Protein AF-A0A8D8ZCA2-F1 (afdb_monomer_lite)

Secondary structure (DSSP, 8-state):
-----S-SS-EEEEEEEGGGTEEEEEETTSEEEEEEHHHHHHH--SSS-------SEEEE-B-SS-B--EEEEE--SSTT--EEEEEETTSEEEEEE---SSSPPPPEEEEE---S-EEEEEE-TTSSEEEEEETTTEEEEEETTTTB-

Organism: NCBI:txid428564

Radius of gyration: 19.76 Å; chains: 1; bounding box: 53×33×59 Å

Sequence (149 aa):
KNELPCHSGRLVQLMYVPEINQIVSVGADGYIRMWNYHTIEIVNPVSECSVALEPTFEIEVKDGTRTAELMHIVTSSKAEDCNWFGQDKKGGIWKIHVELTTVLRPAELLYISHVGKALDMSPSPRGLYLAVLGEGSRLTIWDIVKKRS

Foldseek 3Di:
DDPDDPAPADFQDWDQDVLVQWIWIDGLNQKIFTARNVVCVVVVDPDPDDDDDDTPDMAFADDPPDTFRWNDKDDDPDSPQQWIWTAGLQQWIWTARHDPDPDGDHIDRPDRDARADFPDKDADPPAQWIWTQGPPGDIDIARPVVRGD

InterPro domains:
  IPR001680 WD40 repeat [PS50082] (4-45)
  IPR015943 WD40/YVTN repeat-like-containing domain superfamily [G3DSA:2.130.10.10] (1-149)
  IPR036322 WD40-repeat-containing domain superfamily [SSF50978] (3-145)

Structure (mmCIF, N/CA/C/O backbone):
data_AF-A0A8D8ZCA2-F1
#
_entry.id   AF-A0A8D8ZCA2-F1
#
loop_
_atom_site.group_PDB
_atom_site.id
_atom_site.type_symbol
_atom_site.label_atom_id
_atom_site.label_alt_id
_atom_site.label_comp_id
_atom_site.label_asym_id
_atom_site.label_entity_id
_atom_site.label_seq_id
_atom_site.pdbx_PDB_ins_code
_atom_site.Cartn_x
_atom_site.Cartn_y
_atom_site.Cartn_z
_atom_site.occupancy
_atom_site.B_iso_or_equiv
_atom_site.auth_seq_id
_atom_site.auth_comp_id
_atom_site.auth_asym_id
_atom_site.auth_atom_id
_atom_site.pdbx_PDB_model_num
ATOM 1 N N . LYS A 1 1 ? 26.348 -8.142 -11.947 1.00 48.50 1 LYS A N 1
ATOM 2 C CA . LYS A 1 1 ? 24.889 -7.964 -12.129 1.00 48.50 1 LYS A CA 1
ATOM 3 C C . LYS A 1 1 ? 24.265 -7.999 -10.744 1.00 48.50 1 LYS A C 1
ATOM 5 O O . LYS A 1 1 ? 24.295 -9.060 -10.144 1.00 48.50 1 LYS A O 1
ATOM 10 N N . ASN A 1 2 ? 23.806 -6.863 -10.221 1.00 56.34 2 ASN A N 1
ATOM 11 C CA . ASN A 1 2 ? 23.043 -6.829 -8.973 1.00 56.34 2 ASN A CA 1
ATOM 12 C C . ASN A 1 2 ? 21.578 -6.659 -9.355 1.00 56.34 2 ASN A C 1
ATOM 14 O O . ASN A 1 2 ? 21.123 -5.543 -9.577 1.00 56.34 2 ASN A O 1
ATOM 18 N N . GLU A 1 3 ? 20.879 -7.776 -9.522 1.00 69.38 3 GLU A N 1
ATOM 19 C CA . GLU A 1 3 ? 19.424 -7.765 -9.631 1.00 69.38 3 GLU A CA 1
ATOM 20 C C . GLU A 1 3 ? 18.880 -7.503 -8.227 1.00 69.38 3 GLU A C 1
ATOM 22 O O . GLU A 1 3 ? 18.967 -8.358 -7.346 1.00 69.38 3 GLU A O 1
ATOM 27 N N . LEU A 1 4 ? 18.422 -6.275 -7.991 1.00 80.19 4 LEU A N 1
ATOM 28 C CA . LEU A 1 4 ? 17.779 -5.907 -6.737 1.00 80.19 4 LEU A CA 1
ATOM 29 C C . LEU A 1 4 ? 16.291 -6.260 -6.821 1.00 80.19 4 LEU A C 1
ATOM 31 O O . LEU A 1 4 ? 15.668 -6.044 -7.864 1.00 80.19 4 LEU A O 1
ATOM 35 N N . PRO A 1 5 ? 15.703 -6.817 -5.752 1.00 86.69 5 PRO A N 1
ATOM 36 C CA . PRO A 1 5 ? 14.279 -7.095 -5.739 1.00 86.69 5 PRO A CA 1
ATOM 37 C C . PRO A 1 5 ? 13.490 -5.780 -5.732 1.00 86.69 5 PRO A C 1
ATOM 39 O O . PRO A 1 5 ? 13.870 -4.820 -5.065 1.00 86.69 5 PRO A O 1
ATOM 42 N N . CYS A 1 6 ? 12.353 -5.751 -6.430 1.00 88.69 6 CYS A N 1
ATOM 43 C CA . CYS A 1 6 ? 11.461 -4.585 -6.449 1.00 88.69 6 CYS A CA 1
ATOM 44 C C . CYS A 1 6 ? 10.824 -4.280 -5.081 1.00 88.69 6 CYS A C 1
ATOM 46 O O . CYS A 1 6 ? 10.380 -3.163 -4.845 1.00 88.69 6 CYS A O 1
ATOM 48 N N . HIS A 1 7 ? 10.756 -5.265 -4.184 1.00 94.19 7 HIS A N 1
ATOM 49 C CA . HIS A 1 7 ? 10.283 -5.124 -2.809 1.00 94.19 7 HIS A CA 1
ATOM 50 C C . HIS A 1 7 ? 11.193 -5.920 -1.872 1.00 94.19 7 HIS A C 1
ATOM 52 O O . HIS A 1 7 ? 11.672 -6.996 -2.232 1.00 94.19 7 HIS A O 1
ATOM 58 N N . SER A 1 8 ? 11.414 -5.419 -0.655 1.00 94.88 8 SER A N 1
ATOM 59 C CA . SER A 1 8 ? 12.167 -6.158 0.375 1.00 94.88 8 SER A CA 1
ATOM 60 C C . SER A 1 8 ? 11.324 -7.257 1.037 1.00 94.88 8 SER A C 1
ATOM 62 O O . SER A 1 8 ? 11.857 -8.161 1.681 1.00 94.88 8 SER A O 1
ATOM 64 N N . GLY A 1 9 ? 10.003 -7.194 0.850 1.00 93.50 9 GLY A N 1
ATOM 65 C CA . GLY A 1 9 ? 9.025 -8.197 1.248 1.00 93.50 9 GLY A CA 1
ATOM 66 C C . GLY A 1 9 ? 8.388 -8.897 0.047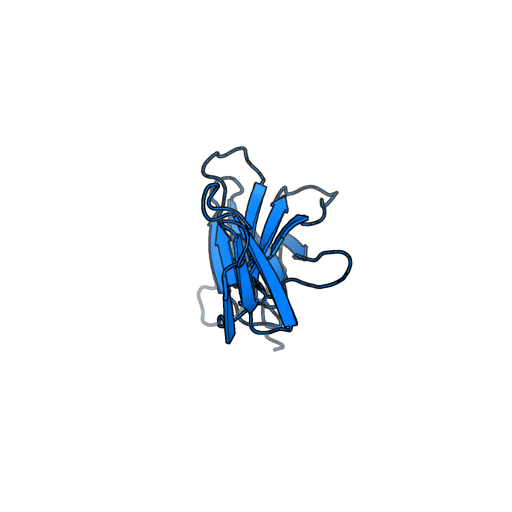 1.00 93.50 9 GLY A C 1
ATOM 67 O O . GLY A 1 9 ? 8.676 -8.602 -1.112 1.00 93.50 9 GLY A O 1
ATOM 68 N N . ARG A 1 10 ? 7.475 -9.834 0.325 1.00 94.69 10 ARG A N 1
ATOM 69 C CA . ARG A 1 10 ? 6.702 -10.527 -0.715 1.00 94.69 10 ARG A CA 1
ATOM 70 C C . ARG A 1 10 ? 5.927 -9.512 -1.562 1.00 94.69 10 ARG A C 1
ATOM 72 O O . ARG A 1 10 ? 5.189 -8.703 -1.007 1.00 94.69 10 ARG A O 1
ATOM 79 N N . LEU A 1 11 ? 6.018 -9.629 -2.887 1.00 96.06 11 LEU A N 1
ATOM 80 C CA . LEU A 1 11 ? 5.097 -8.962 -3.805 1.00 96.06 11 LEU A CA 1
ATOM 81 C C . LEU A 1 11 ? 3.690 -9.545 -3.608 1.00 96.06 11 LEU A C 1
ATOM 83 O O . LEU A 1 11 ? 3.486 -10.752 -3.771 1.00 96.06 11 LEU A O 1
ATOM 87 N N . VAL A 1 12 ? 2.735 -8.703 -3.226 1.00 94.12 12 VAL A N 1
ATOM 88 C CA . VAL A 1 12 ? 1.360 -9.124 -2.922 1.00 94.12 12 VAL A CA 1
ATOM 89 C C . VAL A 1 12 ? 0.388 -8.837 -4.055 1.00 94.12 12 VAL A C 1
ATOM 91 O O . VAL A 1 12 ? -0.546 -9.609 -4.253 1.00 94.12 12 VAL A O 1
ATOM 94 N N . GLN A 1 13 ? 0.620 -7.777 -4.829 1.00 94.38 13 GLN A N 1
ATOM 95 C CA . GLN A 1 13 ? -0.243 -7.408 -5.946 1.00 94.38 13 GLN A CA 1
ATOM 96 C C . GLN A 1 13 ? 0.552 -6.676 -7.027 1.00 94.38 13 GLN A C 1
ATOM 98 O O . GLN A 1 13 ? 1.487 -5.932 -6.729 1.00 94.38 13 GLN A O 1
ATOM 103 N N . LEU A 1 14 ? 0.162 -6.901 -8.280 1.00 95.25 14 LEU A N 1
ATOM 104 C CA . LEU A 1 14 ? 0.664 -6.201 -9.455 1.00 95.25 14 LEU A CA 1
ATOM 105 C C . LEU A 1 14 ? -0.537 -5.845 -10.334 1.00 95.25 14 LEU A C 1
ATOM 107 O O . LEU A 1 14 ? -1.358 -6.716 -10.621 1.00 95.25 14 LEU A O 1
ATOM 111 N N . MET A 1 15 ? -0.663 -4.584 -10.736 1.00 93.88 15 MET A N 1
ATOM 112 C CA . MET A 1 15 ? -1.789 -4.119 -11.550 1.00 93.88 15 MET A CA 1
ATOM 113 C C . MET A 1 15 ? -1.374 -3.006 -12.509 1.00 93.88 15 MET A C 1
ATOM 115 O O . MET A 1 15 ? -0.477 -2.226 -12.207 1.00 93.88 15 MET A O 1
ATOM 119 N N . TYR A 1 16 ? -2.039 -2.925 -13.657 1.00 93.12 16 TYR A N 1
ATOM 120 C CA . TYR A 1 16 ? -1.950 -1.776 -14.555 1.00 93.12 16 TYR A CA 1
ATOM 121 C C . TYR A 1 16 ? -3.090 -0.806 -14.237 1.00 93.12 16 TYR A C 1
ATOM 123 O O . TYR A 1 16 ? -4.228 -1.245 -14.073 1.00 93.12 16 TYR A O 1
ATOM 131 N N . VAL A 1 17 ? -2.779 0.487 -14.137 1.00 89.38 17 VAL A N 1
ATOM 132 C CA . VAL A 1 17 ? -3.739 1.562 -13.855 1.00 89.38 17 VAL A CA 1
ATOM 133 C C . VAL A 1 17 ? -3.797 2.483 -15.079 1.00 89.38 17 VAL A C 1
ATOM 135 O O . VAL A 1 17 ? -2.923 3.350 -15.228 1.00 89.38 17 VAL A O 1
ATOM 138 N N . PRO A 1 18 ? -4.775 2.278 -15.985 1.00 88.62 18 PRO A N 1
ATOM 139 C CA . PRO A 1 18 ? -4.852 2.993 -17.257 1.00 88.62 18 PRO A CA 1
ATOM 140 C C . PRO A 1 18 ? -4.957 4.511 -17.103 1.00 88.62 18 PRO A C 1
ATOM 142 O O . PRO A 1 18 ? -4.370 5.248 -17.890 1.00 88.62 18 PRO A O 1
ATOM 145 N N . GLU A 1 19 ? -5.654 4.984 -16.068 1.00 85.06 19 GLU A N 1
ATOM 146 C CA . GLU A 1 19 ? -5.962 6.400 -15.837 1.00 85.06 19 GLU A CA 1
ATOM 147 C C . GLU A 1 19 ? -4.701 7.256 -15.644 1.00 85.06 19 GLU A C 1
ATOM 149 O O . GLU A 1 19 ? -4.694 8.441 -15.967 1.00 85.06 19 GLU A O 1
ATOM 154 N N . ILE A 1 20 ? -3.620 6.647 -15.153 1.00 86.06 20 ILE A N 1
ATOM 155 C CA . ILE A 1 20 ? -2.324 7.297 -14.902 1.00 86.06 20 ILE A CA 1
ATOM 156 C C . ILE A 1 20 ? -1.178 6.675 -15.715 1.00 86.06 20 ILE A C 1
ATOM 158 O O . ILE A 1 20 ? -0.017 7.059 -15.555 1.00 86.06 20 ILE A O 1
ATOM 162 N N . ASN A 1 21 ? -1.490 5.707 -16.582 1.00 90.88 21 ASN A N 1
ATOM 163 C CA . ASN A 1 21 ? -0.539 4.942 -17.390 1.00 90.88 21 ASN A CA 1
ATOM 164 C C . ASN A 1 21 ? 0.657 4.380 -16.587 1.00 90.88 21 ASN A C 1
ATOM 166 O O . ASN A 1 21 ? 1.816 4.466 -17.007 1.00 90.88 21 ASN A O 1
ATOM 170 N N . GLN A 1 22 ? 0.377 3.823 -15.405 1.00 92.62 22 GLN A N 1
ATOM 171 C CA . GLN A 1 22 ? 1.383 3.217 -14.526 1.00 92.62 22 GLN A CA 1
ATOM 172 C C . GLN A 1 22 ? 1.112 1.725 -14.341 1.00 92.62 22 GLN A C 1
ATOM 174 O O . GLN A 1 22 ? -0.036 1.299 -14.201 1.00 92.62 22 GLN A O 1
ATOM 179 N N . ILE A 1 23 ? 2.176 0.933 -14.247 1.00 94.44 23 ILE A N 1
ATOM 180 C CA . ILE A 1 23 ? 2.131 -0.338 -13.525 1.00 94.44 23 ILE A CA 1
ATOM 181 C C . ILE A 1 23 ? 2.314 -0.018 -12.044 1.00 94.44 23 ILE A C 1
ATOM 183 O O . ILE A 1 23 ? 3.098 0.853 -11.681 1.00 94.44 23 ILE A O 1
ATOM 187 N N . VAL A 1 24 ? 1.598 -0.721 -11.180 1.00 94.50 24 VAL A N 1
ATOM 188 C CA . VAL A 1 24 ? 1.705 -0.592 -9.732 1.00 94.50 24 VAL A CA 1
ATOM 189 C C . VAL A 1 24 ? 2.036 -1.941 -9.131 1.00 94.50 24 VAL A C 1
ATOM 191 O O . VAL A 1 24 ? 1.334 -2.922 -9.378 1.00 94.50 24 VAL A O 1
ATOM 194 N N . SER A 1 25 ? 3.087 -1.974 -8.319 1.00 96.00 25 SER A N 1
ATOM 195 C CA . SER A 1 25 ? 3.449 -3.118 -7.490 1.00 96.00 25 SER A CA 1
ATOM 196 C C . SER A 1 25 ? 3.224 -2.797 -6.018 1.00 96.00 25 SER A C 1
ATOM 198 O O . SER A 1 25 ? 3.444 -1.677 -5.556 1.00 96.00 25 SER A O 1
ATOM 200 N N . VAL A 1 26 ? 2.768 -3.796 -5.275 1.00 96.25 26 VAL A N 1
ATOM 201 C CA . VAL A 1 26 ? 2.457 -3.682 -3.851 1.00 96.25 26 VAL A CA 1
ATOM 202 C C . VAL A 1 26 ? 3.211 -4.768 -3.119 1.00 96.25 26 VAL A C 1
ATOM 204 O O . VAL A 1 26 ? 3.121 -5.939 -3.497 1.00 96.25 26 VAL A O 1
ATOM 207 N N . GLY A 1 27 ? 3.925 -4.398 -2.061 1.00 96.94 27 GLY A N 1
ATOM 208 C CA . GLY A 1 27 ? 4.694 -5.340 -1.264 1.00 96.94 27 GLY A CA 1
ATOM 209 C C . GLY A 1 27 ? 4.238 -5.416 0.181 1.00 96.94 27 GLY A C 1
ATOM 210 O O . GLY A 1 27 ? 3.794 -4.440 0.783 1.00 96.94 27 GLY A O 1
ATOM 211 N N . ALA A 1 28 ? 4.442 -6.589 0.774 1.00 96.06 28 ALA A N 1
ATOM 212 C CA . ALA A 1 28 ? 4.318 -6.798 2.213 1.00 96.06 28 ALA A CA 1
ATOM 213 C C . ALA A 1 28 ? 5.375 -6.019 3.026 1.00 96.06 28 ALA A C 1
ATOM 215 O O . ALA A 1 28 ? 5.312 -6.016 4.251 1.00 96.06 28 ALA A O 1
ATOM 216 N N . ASP A 1 29 ? 6.331 -5.363 2.356 1.00 96.81 29 ASP A N 1
ATOM 217 C CA . ASP A 1 29 ? 7.238 -4.371 2.946 1.00 96.81 29 ASP A CA 1
ATOM 218 C C . ASP A 1 29 ? 6.544 -3.040 3.280 1.00 96.81 29 ASP A C 1
ATOM 220 O O . ASP A 1 29 ? 7.161 -2.170 3.891 1.00 96.81 29 ASP A O 1
ATOM 224 N N . GLY A 1 30 ? 5.275 -2.882 2.894 1.00 95.94 30 GLY A N 1
ATOM 225 C CA . GLY A 1 30 ? 4.490 -1.675 3.128 1.00 95.94 30 GLY A CA 1
ATOM 226 C C . GLY A 1 30 ? 4.677 -0.601 2.075 1.00 95.94 30 GLY A C 1
ATOM 227 O O . GLY A 1 30 ? 4.193 0.512 2.263 1.00 95.94 30 GLY A O 1
ATOM 228 N N . TYR A 1 31 ? 5.341 -0.924 0.966 1.00 96.50 31 TYR A N 1
ATOM 229 C CA . TYR A 1 31 ? 5.523 -0.000 -0.140 1.00 96.50 31 TYR A CA 1
ATOM 230 C C . TYR A 1 31 ? 4.544 -0.296 -1.272 1.00 96.50 31 TYR A C 1
ATOM 232 O O . TYR A 1 31 ? 4.295 -1.448 -1.642 1.00 96.50 31 TYR A O 1
ATOM 240 N N . ILE A 1 32 ? 4.029 0.780 -1.854 1.00 95.25 32 ILE A N 1
ATOM 241 C CA . ILE A 1 32 ? 3.370 0.796 -3.155 1.00 95.25 32 ILE A CA 1
ATOM 242 C C . ILE A 1 32 ? 4.310 1.531 -4.099 1.00 95.25 32 ILE A C 1
ATOM 244 O O . ILE A 1 32 ? 4.692 2.670 -3.832 1.00 95.25 32 ILE A O 1
ATOM 248 N N . ARG A 1 33 ? 4.700 0.876 -5.189 1.00 95.06 33 ARG A N 1
ATOM 249 C CA . ARG A 1 33 ? 5.625 1.424 -6.183 1.00 95.06 33 ARG A CA 1
ATOM 250 C C . ARG A 1 33 ? 4.929 1.551 -7.521 1.00 95.06 33 ARG A C 1
ATOM 252 O O . ARG A 1 33 ? 4.189 0.655 -7.925 1.00 95.06 33 ARG A O 1
ATOM 259 N N . MET A 1 34 ? 5.168 2.665 -8.194 1.00 94.25 34 MET A N 1
ATOM 260 C CA . MET A 1 34 ? 4.566 2.999 -9.478 1.00 94.25 34 MET A CA 1
ATOM 261 C C . MET A 1 34 ? 5.657 3.052 -10.537 1.00 94.25 34 MET A C 1
ATOM 263 O O . MET A 1 34 ? 6.724 3.624 -10.311 1.00 94.25 34 MET A O 1
ATOM 267 N N . TRP A 1 35 ? 5.383 2.455 -11.687 1.00 94.69 35 TRP A N 1
ATOM 268 C CA . TRP A 1 35 ? 6.334 2.268 -12.769 1.00 94.69 35 TRP A CA 1
ATOM 269 C C . TRP A 1 35 ? 5.719 2.779 -14.063 1.00 94.69 35 TRP A C 1
ATOM 271 O O . TRP A 1 35 ? 4.630 2.346 -14.449 1.00 94.69 35 TRP A O 1
ATOM 281 N N . ASN A 1 36 ? 6.426 3.668 -14.756 1.00 93.12 36 ASN A N 1
ATOM 282 C CA . ASN A 1 36 ? 5.949 4.207 -16.019 1.00 93.12 36 ASN A CA 1
ATOM 283 C C . ASN A 1 36 ? 5.808 3.086 -17.064 1.00 93.12 36 ASN A C 1
ATOM 285 O O . ASN A 1 36 ? 6.803 2.492 -17.490 1.00 93.12 36 ASN A O 1
ATOM 289 N N . TYR A 1 37 ? 4.571 2.806 -17.486 1.00 92.81 37 TYR A N 1
ATOM 290 C CA . TYR A 1 37 ? 4.290 1.713 -18.419 1.00 92.81 37 TYR A CA 1
ATOM 291 C C . TYR A 1 37 ? 4.968 1.929 -19.776 1.00 92.81 37 TYR A C 1
ATOM 293 O O . TYR A 1 37 ? 5.538 0.999 -20.338 1.00 92.81 37 TYR A O 1
ATOM 301 N N . HIS A 1 38 ? 4.978 3.167 -20.270 1.00 91.44 38 HIS A N 1
ATOM 302 C CA . HIS A 1 38 ? 5.596 3.500 -21.551 1.00 91.44 38 HIS A CA 1
ATOM 303 C C . HIS A 1 38 ? 7.113 3.262 -21.538 1.00 91.44 38 HIS A C 1
ATOM 305 O O . HIS A 1 38 ? 7.671 2.733 -22.495 1.00 91.44 38 HIS A O 1
ATOM 311 N N . THR A 1 39 ? 7.790 3.587 -20.433 1.00 89.94 39 THR A N 1
ATOM 312 C CA . THR A 1 39 ? 9.215 3.270 -20.265 1.00 89.94 39 THR A CA 1
ATOM 313 C C . THR A 1 39 ? 9.457 1.764 -20.296 1.00 89.94 39 THR A C 1
ATOM 315 O O . THR A 1 39 ? 10.383 1.316 -20.967 1.00 89.94 39 THR A O 1
ATOM 318 N N . ILE A 1 40 ? 8.618 0.979 -19.613 1.00 88.19 40 ILE A N 1
ATOM 319 C CA . ILE A 1 40 ? 8.712 -0.488 -19.617 1.00 88.19 40 ILE A CA 1
ATOM 320 C C . ILE A 1 40 ? 8.521 -1.041 -21.034 1.00 88.19 40 ILE A C 1
ATOM 322 O O . ILE A 1 40 ? 9.285 -1.902 -21.466 1.00 88.19 40 ILE A O 1
ATOM 326 N N . GLU A 1 41 ? 7.542 -0.519 -21.771 1.00 87.94 41 GLU A N 1
ATOM 327 C CA . GLU A 1 41 ? 7.249 -0.924 -23.146 1.00 87.94 41 GLU A CA 1
ATOM 328 C C . GLU A 1 41 ? 8.426 -0.652 -24.096 1.00 87.94 41 GLU A C 1
ATOM 330 O O . GLU A 1 41 ? 8.799 -1.533 -24.868 1.00 87.94 41 GLU A O 1
ATOM 335 N N . ILE A 1 42 ? 9.052 0.529 -24.007 1.00 86.50 42 ILE A N 1
ATOM 336 C CA . ILE A 1 42 ? 10.218 0.894 -24.832 1.00 86.50 42 ILE A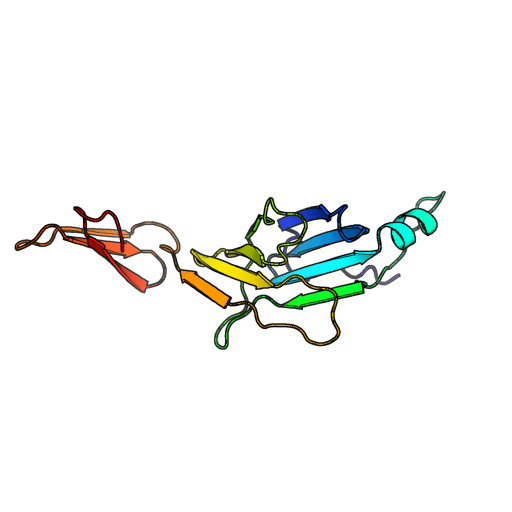 CA 1
ATOM 337 C C . ILE A 1 42 ? 11.425 0.013 -24.511 1.00 86.50 42 ILE A C 1
ATOM 339 O O . ILE A 1 42 ? 12.174 -0.379 -25.405 1.00 86.50 42 ILE A O 1
ATOM 343 N N . VAL A 1 43 ? 11.648 -0.247 -23.223 1.00 84.81 43 VAL A N 1
ATOM 344 C CA . VAL A 1 43 ? 12.820 -0.986 -22.751 1.00 84.81 43 VAL A CA 1
ATOM 345 C C . VAL A 1 43 ? 12.717 -2.473 -23.070 1.00 84.81 43 VAL A C 1
ATOM 347 O O . VAL A 1 43 ? 13.765 -3.111 -23.147 1.00 84.81 43 VAL A O 1
ATOM 350 N N . ASN A 1 44 ? 11.497 -2.999 -23.261 1.00 72.62 44 ASN A N 1
ATOM 351 C CA . ASN A 1 44 ? 11.185 -4.416 -23.451 1.00 72.62 44 ASN A CA 1
ATOM 352 C C . ASN A 1 44 ? 12.262 -5.137 -24.293 1.00 72.62 44 ASN A C 1
ATOM 354 O O . ASN A 1 44 ? 12.291 -5.002 -25.522 1.00 72.62 44 ASN A O 1
ATOM 358 N N . PRO A 1 45 ? 13.198 -5.846 -23.637 1.00 65.69 45 PRO A N 1
ATOM 359 C CA . PRO A 1 45 ? 14.411 -6.292 -24.291 1.00 65.69 45 PRO A CA 1
ATOM 360 C C . PRO A 1 45 ? 14.079 -7.420 -25.266 1.00 65.69 45 PRO A C 1
ATOM 362 O O . PRO A 1 45 ? 13.409 -8.390 -24.931 1.00 65.69 45 PRO A O 1
ATOM 365 N N . VAL A 1 46 ? 14.597 -7.313 -26.489 1.00 65.69 46 VAL A N 1
ATOM 366 C CA . VAL A 1 46 ? 14.416 -8.317 -27.557 1.00 65.69 46 VAL A CA 1
ATOM 367 C C . VAL A 1 46 ? 15.161 -9.638 -27.237 1.00 65.69 46 VAL A C 1
ATOM 369 O O . VAL A 1 46 ? 15.043 -10.619 -27.965 1.00 65.69 46 VAL A O 1
ATOM 372 N N . SER A 1 47 ? 15.929 -9.688 -26.142 1.00 66.12 47 SER A N 1
ATOM 373 C CA . SER A 1 47 ? 16.731 -10.827 -25.671 1.00 66.12 47 SER A CA 1
ATOM 374 C C . SER A 1 47 ? 16.544 -11.075 -24.164 1.00 66.12 47 SER A C 1
ATOM 376 O O . SER A 1 47 ? 15.982 -10.236 -23.467 1.00 66.12 47 SER A O 1
ATOM 378 N N . GLU A 1 48 ? 17.061 -12.192 -23.626 1.00 65.19 48 GLU A N 1
ATOM 379 C CA . GLU A 1 48 ? 17.016 -12.558 -22.187 1.00 65.19 48 GLU A CA 1
ATOM 380 C C . GLU A 1 48 ? 17.874 -11.656 -21.259 1.00 65.19 48 GLU A C 1
ATOM 382 O O . GLU A 1 48 ? 18.438 -12.092 -20.253 1.00 65.19 48 GLU A O 1
ATOM 387 N N . CYS A 1 49 ? 18.030 -10.376 -21.592 1.00 67.44 49 CYS A N 1
ATOM 388 C CA . CYS A 1 49 ? 18.680 -9.400 -20.730 1.00 67.44 49 CYS A CA 1
ATOM 389 C C . CYS A 1 49 ? 17.667 -8.810 -19.746 1.00 67.44 49 CYS A C 1
ATOM 391 O O . CYS A 1 49 ? 16.711 -8.161 -20.149 1.00 67.44 49 CYS A O 1
ATOM 393 N N . SER A 1 50 ? 17.908 -8.970 -18.445 1.00 70.88 50 SER A N 1
ATOM 394 C CA . SER A 1 50 ? 17.209 -8.216 -17.404 1.00 70.88 50 SER A CA 1
ATOM 395 C C . SER A 1 50 ? 17.636 -6.743 -17.436 1.00 70.88 50 SER A C 1
ATOM 397 O O . SER A 1 50 ? 18.830 -6.433 -17.495 1.00 70.88 50 SER A O 1
ATOM 399 N N . VAL A 1 51 ? 16.662 -5.831 -17.393 1.00 76.56 51 VAL A N 1
ATOM 400 C CA . VAL A 1 51 ? 16.900 -4.388 -17.260 1.00 76.56 51 VAL A CA 1
ATOM 401 C C . VAL A 1 51 ? 16.410 -3.940 -15.891 1.00 76.56 51 VAL A C 1
ATOM 403 O O . VAL A 1 51 ? 15.263 -4.190 -15.527 1.00 76.56 51 VAL A O 1
ATOM 406 N N . ALA A 1 52 ? 17.291 -3.297 -15.125 1.00 81.44 52 ALA A N 1
ATOM 407 C CA . ALA A 1 52 ? 16.920 -2.679 -13.861 1.00 81.44 52 ALA A CA 1
ATOM 408 C C . ALA A 1 52 ? 16.189 -1.361 -14.141 1.00 81.44 52 ALA A C 1
ATOM 410 O O . ALA A 1 52 ? 16.694 -0.513 -14.878 1.00 81.44 52 ALA A O 1
ATOM 411 N N . LEU A 1 53 ? 15.006 -1.209 -13.554 1.00 85.94 53 LEU A N 1
ATOM 412 C CA . LEU A 1 53 ? 14.220 0.017 -13.591 1.00 85.94 53 LEU A CA 1
ATOM 413 C C . LEU A 1 53 ? 14.028 0.507 -12.162 1.00 85.94 53 LEU A C 1
ATOM 415 O O . LEU A 1 53 ? 13.834 -0.299 -11.254 1.00 85.94 53 LEU A O 1
ATOM 419 N N . GLU A 1 54 ? 14.053 1.822 -11.992 1.00 89.88 54 GLU A N 1
ATOM 420 C CA . GLU A 1 54 ? 13.671 2.471 -10.742 1.00 89.88 54 GLU A CA 1
ATOM 421 C C . GLU A 1 54 ? 12.178 2.821 -10.784 1.00 89.88 54 GLU A C 1
ATOM 423 O O . GLU A 1 54 ? 11.653 3.163 -11.857 1.00 89.88 54 GLU A O 1
ATOM 428 N N . PRO A 1 55 ? 11.469 2.749 -9.647 1.00 92.44 55 PRO A N 1
ATOM 429 C CA . PRO A 1 55 ? 10.091 3.197 -9.584 1.00 92.44 55 PRO A CA 1
ATOM 430 C C . PRO A 1 55 ? 10.026 4.703 -9.854 1.00 92.44 55 PRO A C 1
ATOM 432 O O . PRO A 1 55 ? 10.842 5.490 -9.384 1.00 92.44 55 PRO A O 1
ATOM 435 N N . THR A 1 56 ? 9.019 5.117 -10.617 1.00 91.81 56 THR A N 1
ATOM 436 C CA . THR A 1 56 ? 8.727 6.535 -10.866 1.00 91.81 56 THR A CA 1
ATOM 437 C C . THR A 1 56 ? 8.237 7.222 -9.594 1.00 91.81 56 THR A C 1
ATOM 439 O O . THR A 1 56 ? 8.473 8.412 -9.397 1.00 91.81 56 THR A O 1
ATOM 442 N N . PHE A 1 57 ? 7.546 6.472 -8.735 1.00 91.94 57 PHE A N 1
ATOM 443 C CA . PHE A 1 57 ? 7.006 6.980 -7.485 1.00 91.94 57 PHE A CA 1
ATOM 444 C C . PHE A 1 57 ? 6.871 5.865 -6.448 1.00 91.94 57 PHE A C 1
ATOM 446 O O . PHE A 1 57 ? 6.558 4.724 -6.796 1.00 91.94 57 PHE A O 1
ATOM 453 N N . GLU A 1 58 ? 7.070 6.203 -5.177 1.00 93.12 58 GLU A N 1
ATOM 454 C CA . GLU A 1 58 ? 6.960 5.271 -4.057 1.00 93.12 58 GLU A CA 1
ATOM 455 C C . GLU A 1 58 ? 6.103 5.873 -2.943 1.00 93.12 58 GLU A C 1
ATOM 457 O O . GLU A 1 58 ? 6.270 7.031 -2.562 1.00 93.12 58 GLU A O 1
ATOM 462 N N . ILE A 1 59 ? 5.199 5.064 -2.399 1.00 93.81 59 ILE A N 1
ATOM 463 C CA . ILE A 1 59 ? 4.358 5.416 -1.258 1.00 93.81 59 ILE A CA 1
ATOM 464 C C . ILE A 1 59 ? 4.612 4.385 -0.165 1.00 93.81 59 ILE A C 1
ATOM 466 O O . ILE A 1 59 ? 4.329 3.200 -0.343 1.00 93.81 59 ILE A O 1
ATOM 470 N N . GLU A 1 60 ? 5.117 4.839 0.978 1.00 95.31 60 GLU A N 1
ATOM 471 C CA . GLU A 1 60 ? 5.197 4.022 2.186 1.00 95.31 60 GLU A CA 1
ATOM 472 C C . GLU A 1 60 ? 3.874 4.119 2.954 1.00 95.31 60 GLU A C 1
ATOM 474 O O . GLU A 1 60 ? 3.449 5.198 3.376 1.00 95.31 60 GLU A O 1
ATOM 479 N N . VAL A 1 61 ? 3.219 2.980 3.158 1.00 96.19 61 VAL A N 1
ATOM 480 C CA . VAL A 1 61 ? 1.991 2.882 3.943 1.00 96.19 61 VAL A CA 1
ATOM 481 C C . VAL A 1 61 ? 2.368 2.636 5.396 1.00 96.19 61 VAL A C 1
ATOM 483 O O . VAL A 1 61 ? 2.711 1.523 5.795 1.00 96.19 61 VAL A O 1
ATOM 486 N N . LYS A 1 62 ? 2.307 3.693 6.200 1.00 95.38 62 LYS A N 1
ATOM 487 C CA . LYS A 1 62 ? 2.579 3.647 7.636 1.00 95.38 62 LYS A CA 1
ATOM 488 C C . LYS A 1 62 ? 1.722 4.647 8.393 1.00 95.38 62 LYS A C 1
ATOM 490 O O . LYS A 1 62 ? 1.269 5.637 7.825 1.00 95.38 62 LYS A O 1
ATOM 495 N N . ASP A 1 63 ? 1.564 4.404 9.686 1.00 88.50 63 ASP A N 1
ATOM 496 C CA . ASP A 1 63 ? 1.161 5.431 10.641 1.00 88.50 63 ASP A CA 1
ATOM 497 C C . ASP A 1 63 ? 2.380 5.867 11.473 1.00 88.50 63 ASP A C 1
ATOM 499 O O . ASP A 1 63 ? 3.512 5.445 11.225 1.00 88.50 63 ASP A O 1
ATOM 503 N N . GLY A 1 64 ? 2.174 6.726 12.473 1.00 86.25 64 GLY A N 1
ATOM 504 C CA . GLY A 1 64 ? 3.260 7.186 13.345 1.00 86.25 64 GLY A CA 1
ATOM 505 C C . GLY A 1 64 ? 3.900 6.096 14.222 1.00 86.25 64 GLY A C 1
ATOM 506 O O . GLY A 1 64 ? 4.852 6.385 14.939 1.00 86.25 64 GLY A O 1
ATOM 507 N N . THR A 1 65 ? 3.384 4.865 14.200 1.00 84.62 65 THR A N 1
ATOM 508 C CA . THR A 1 65 ? 3.783 3.755 15.077 1.00 84.62 65 THR A CA 1
ATOM 509 C C . THR A 1 65 ? 4.237 2.502 14.326 1.00 84.62 65 THR A C 1
ATOM 511 O O . THR A 1 65 ? 5.055 1.749 14.855 1.00 84.62 65 THR A O 1
ATOM 514 N N . ARG A 1 66 ? 3.723 2.243 13.115 1.00 88.00 66 ARG A N 1
ATOM 515 C CA . ARG A 1 66 ? 3.990 1.016 12.355 1.00 88.00 66 ARG A CA 1
ATOM 516 C C . ARG A 1 66 ? 3.895 1.218 10.842 1.00 88.00 66 ARG A C 1
ATOM 518 O O . ARG A 1 66 ? 3.007 1.913 10.355 1.00 88.00 66 ARG A O 1
ATOM 525 N N . THR A 1 67 ? 4.736 0.491 10.111 1.00 95.00 67 THR A N 1
ATOM 526 C CA . THR A 1 67 ? 4.580 0.250 8.668 1.00 95.00 67 THR A CA 1
ATOM 527 C C . THR A 1 67 ? 3.598 -0.902 8.438 1.00 95.00 67 THR A C 1
ATOM 529 O O . THR A 1 67 ? 3.584 -1.889 9.187 1.00 95.00 67 THR A O 1
ATOM 532 N N . ALA A 1 68 ? 2.738 -0.760 7.434 1.00 94.31 68 ALA A N 1
ATOM 533 C CA . ALA A 1 68 ? 1.746 -1.754 7.063 1.00 94.31 68 ALA A CA 1
ATOM 534 C C . ALA A 1 68 ? 2.407 -2.960 6.383 1.00 94.31 68 ALA A C 1
ATOM 536 O O . ALA A 1 68 ? 3.109 -2.813 5.393 1.00 94.31 68 ALA A O 1
ATOM 537 N N . GLU A 1 69 ? 2.129 -4.175 6.851 1.00 94.81 69 GLU A N 1
ATOM 538 C CA . GLU A 1 69 ? 2.446 -5.394 6.091 1.00 94.81 69 GLU A CA 1
ATOM 539 C C . GLU A 1 69 ? 1.312 -5.644 5.087 1.00 94.81 69 GLU A C 1
ATOM 541 O O . GLU A 1 69 ? 0.380 -6.395 5.389 1.00 94.81 69 GLU A O 1
ATOM 546 N N . LEU A 1 70 ? 1.327 -4.941 3.947 1.00 94.81 70 LEU A N 1
ATOM 547 C CA . LEU A 1 70 ? 0.226 -4.966 2.975 1.00 94.81 70 LEU A CA 1
ATOM 548 C C . LEU A 1 70 ? -0.021 -6.376 2.438 1.00 94.81 70 LEU A C 1
ATOM 550 O O . LEU A 1 70 ? 0.910 -7.113 2.127 1.00 94.81 70 LEU A O 1
ATOM 554 N N . MET A 1 71 ? -1.298 -6.723 2.298 1.00 90.31 71 MET A N 1
ATOM 555 C CA . MET A 1 71 ? -1.753 -8.007 1.763 1.00 90.31 71 MET A CA 1
ATOM 556 C C . MET A 1 71 ? -2.544 -7.845 0.467 1.00 90.31 71 MET A C 1
ATOM 558 O O . MET A 1 71 ? -2.492 -8.722 -0.390 1.00 90.31 71 MET A O 1
ATOM 562 N N . HIS A 1 72 ? -3.287 -6.747 0.332 1.00 87.62 72 HIS A N 1
ATOM 563 C CA . HIS A 1 72 ? -4.105 -6.448 -0.838 1.00 87.62 72 HIS A CA 1
ATOM 564 C C . HIS A 1 72 ? -4.483 -4.965 -0.851 1.00 87.62 72 HIS A C 1
ATOM 566 O O . HIS A 1 72 ? -4.646 -4.369 0.219 1.00 87.62 72 HIS A O 1
ATOM 572 N N . ILE A 1 73 ? -4.682 -4.395 -2.040 1.00 91.50 73 ILE A N 1
ATOM 573 C CA . ILE A 1 73 ? -5.259 -3.064 -2.234 1.00 91.50 73 ILE A CA 1
ATOM 574 C C . ILE A 1 73 ? -6.416 -3.095 -3.235 1.00 91.50 73 ILE A C 1
ATOM 576 O O . ILE A 1 73 ? -6.459 -3.904 -4.160 1.00 91.50 73 ILE A O 1
ATOM 580 N N . VAL A 1 74 ? -7.354 -2.174 -3.057 1.00 87.38 74 VAL A N 1
ATOM 581 C CA . VAL A 1 74 ? -8.449 -1.900 -3.984 1.00 87.38 74 VAL A CA 1
ATOM 582 C C . VAL A 1 74 ? -8.429 -0.430 -4.368 1.00 87.38 74 VAL A C 1
ATOM 584 O O . VAL A 1 74 ? -8.212 0.44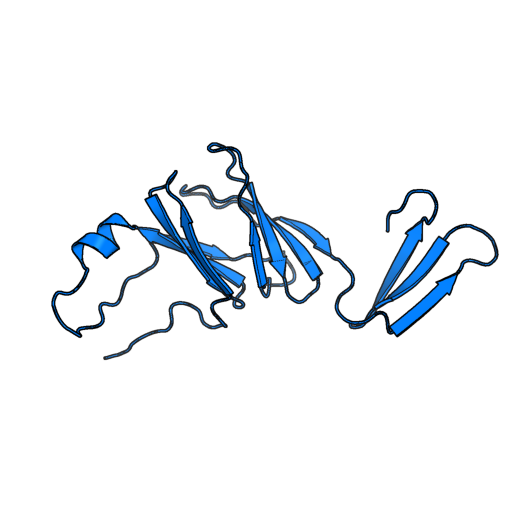8 -3.529 1.00 87.38 74 VAL A O 1
ATOM 587 N N . THR A 1 75 ? -8.656 -0.170 -5.649 1.00 82.94 75 THR A N 1
ATOM 588 C CA . THR A 1 75 ? -8.788 1.181 -6.184 1.00 82.94 75 THR A CA 1
ATOM 589 C C . THR A 1 75 ? -10.242 1.638 -6.096 1.00 82.94 75 THR A C 1
ATOM 591 O O . THR A 1 75 ? -11.171 0.827 -6.000 1.00 82.94 75 THR A O 1
ATOM 594 N N . SER A 1 76 ? -10.456 2.951 -6.113 1.00 74.19 76 SER A N 1
ATOM 595 C CA . SER A 1 76 ? -11.802 3.486 -6.285 1.00 74.19 76 SER A CA 1
ATOM 596 C C . SER A 1 76 ? -12.281 3.250 -7.718 1.00 74.19 76 SER A C 1
ATOM 598 O O . SER A 1 76 ? -11.520 3.369 -8.672 1.00 74.19 76 SER A O 1
ATOM 600 N N . SER A 1 77 ? -13.568 2.937 -7.875 1.00 66.19 77 SER A N 1
ATOM 601 C CA . SER A 1 77 ? -14.208 2.777 -9.195 1.00 66.19 77 SER A CA 1
ATOM 602 C C . SER A 1 77 ? -14.403 4.097 -9.954 1.00 66.19 77 SER A C 1
ATOM 604 O O . SER A 1 77 ? -14.822 4.091 -11.110 1.00 66.19 77 SER A O 1
ATOM 606 N N . LYS A 1 78 ? -14.149 5.237 -9.303 1.00 73.69 78 LYS A N 1
ATOM 607 C CA . LYS A 1 78 ? -14.280 6.567 -9.900 1.00 73.69 78 LYS A CA 1
ATOM 608 C C . LYS A 1 78 ? -12.916 7.014 -10.411 1.00 73.69 78 LYS A C 1
ATOM 610 O O . LYS A 1 78 ? -11.990 7.126 -9.619 1.00 73.69 78 LYS A O 1
ATOM 615 N N . ALA A 1 79 ? -12.827 7.325 -11.703 1.00 63.59 79 ALA A N 1
ATOM 616 C CA . ALA A 1 79 ? -11.568 7.656 -12.377 1.00 63.59 79 ALA A CA 1
ATOM 617 C C . ALA A 1 79 ? -10.790 8.833 -11.746 1.00 63.59 79 ALA A C 1
ATOM 619 O O . ALA A 1 79 ? -9.572 8.881 -11.846 1.00 63.59 79 ALA A O 1
ATOM 620 N N . GLU A 1 80 ? -11.476 9.765 -11.078 1.00 70.88 80 GLU A N 1
ATOM 621 C CA . GLU A 1 80 ? -10.856 10.938 -10.435 1.00 70.88 80 GLU A CA 1
ATOM 622 C C . GLU A 1 80 ? -10.540 10.728 -8.944 1.00 70.88 80 GLU A C 1
ATOM 624 O O . GLU A 1 80 ? -9.975 11.602 -8.285 1.00 70.88 80 GLU A O 1
ATOM 629 N N . ASP A 1 81 ? -10.925 9.586 -8.371 1.00 77.62 81 ASP A N 1
ATOM 630 C CA . ASP A 1 81 ? -10.747 9.332 -6.949 1.00 77.62 81 ASP A CA 1
ATOM 631 C C . ASP A 1 81 ? -9.375 8.712 -6.671 1.00 77.62 81 ASP A C 1
ATOM 633 O O . ASP A 1 81 ? -9.128 7.523 -6.877 1.00 77.62 81 ASP A O 1
ATOM 637 N N . CYS A 1 82 ? -8.488 9.549 -6.140 1.00 84.25 82 CYS A N 1
ATOM 638 C CA . CYS A 1 82 ? -7.139 9.167 -5.735 1.00 84.25 82 CYS A CA 1
ATOM 639 C C . CYS A 1 82 ? -7.113 8.366 -4.422 1.00 84.25 82 CYS A C 1
ATOM 641 O O . CYS A 1 82 ? -6.036 8.010 -3.948 1.00 84.25 82 CYS A O 1
ATOM 643 N N . ASN A 1 83 ? -8.262 8.098 -3.788 1.00 86.62 83 ASN A N 1
ATOM 644 C CA . ASN A 1 83 ? -8.310 7.310 -2.561 1.00 86.62 83 ASN A CA 1
ATOM 645 C C . ASN A 1 83 ? -8.395 5.823 -2.879 1.00 86.62 83 ASN A C 1
ATOM 647 O O . ASN A 1 83 ? -9.400 5.315 -3.379 1.00 86.62 83 ASN A O 1
ATOM 651 N N . TRP A 1 84 ? -7.333 5.113 -2.539 1.00 89.88 84 TRP A N 1
ATOM 652 C CA . TRP A 1 84 ? -7.281 3.661 -2.569 1.00 89.88 84 TRP A CA 1
ATOM 653 C C . TRP A 1 84 ? -7.354 3.113 -1.154 1.00 89.88 84 TRP A C 1
ATOM 655 O O . TRP A 1 84 ? -7.096 3.823 -0.179 1.00 89.88 84 TRP A O 1
ATOM 665 N N . PHE A 1 85 ? -7.698 1.835 -1.036 1.00 89.62 85 PHE A N 1
ATOM 666 C CA . PHE A 1 85 ? -7.819 1.175 0.255 1.00 89.62 85 PHE A CA 1
ATOM 667 C C . PHE A 1 85 ? -6.975 -0.086 0.303 1.00 89.62 85 PHE A C 1
ATOM 669 O O . PHE A 1 85 ? -6.951 -0.853 -0.652 1.00 89.62 85 PHE A O 1
ATOM 676 N N . GLY A 1 86 ? -6.288 -0.307 1.419 1.00 89.38 86 GLY A N 1
ATOM 677 C CA . GLY A 1 86 ? -5.421 -1.463 1.619 1.00 89.38 86 GLY A CA 1
ATOM 678 C C . GLY A 1 86 ? -5.759 -2.220 2.890 1.00 89.38 86 GLY A C 1
ATOM 679 O O . GLY A 1 86 ? -6.143 -1.612 3.886 1.00 89.38 86 GLY A O 1
ATOM 680 N N . GLN A 1 87 ? -5.584 -3.539 2.873 1.00 88.12 87 GLN A N 1
ATOM 681 C CA . GLN A 1 87 ? -5.604 -4.360 4.081 1.00 88.12 87 GLN A CA 1
ATOM 682 C C . GLN A 1 87 ? -4.194 -4.860 4.394 1.00 88.12 87 GLN A C 1
ATOM 684 O O . GLN A 1 87 ? -3.508 -5.382 3.512 1.00 88.12 87 GLN A O 1
ATOM 689 N N . ASP A 1 88 ? -3.777 -4.725 5.652 1.00 92.19 88 ASP A N 1
ATOM 690 C CA . ASP A 1 88 ? -2.524 -5.286 6.153 1.00 92.19 88 ASP A CA 1
ATOM 691 C C . ASP A 1 88 ? -2.738 -6.603 6.926 1.00 92.19 88 ASP A C 1
ATOM 693 O O . ASP A 1 88 ? -3.839 -6.944 7.368 1.00 92.19 88 ASP A O 1
ATOM 697 N N . LYS A 1 89 ? -1.656 -7.362 7.109 1.00 88.00 89 LYS A N 1
ATOM 698 C CA . LYS A 1 89 ? -1.637 -8.638 7.843 1.00 88.00 89 LYS A CA 1
ATOM 699 C C . LYS A 1 89 ? -2.051 -8.503 9.316 1.00 88.00 89 LYS A C 1
ATOM 701 O O . LYS A 1 89 ? -2.499 -9.472 9.925 1.00 88.00 89 LYS A O 1
ATOM 706 N N . LYS A 1 90 ? -1.912 -7.309 9.895 1.00 85.50 90 LYS A N 1
ATOM 707 C CA . LYS A 1 90 ? -2.300 -6.951 11.268 1.00 85.50 90 LYS A CA 1
ATOM 708 C C . LYS A 1 90 ? -3.712 -6.355 11.311 1.00 85.50 90 LYS A C 1
ATOM 710 O O . LYS A 1 90 ? -3.983 -5.511 12.168 1.00 85.50 90 LYS A O 1
ATOM 715 N N . GLY A 1 91 ? -4.585 -6.742 10.378 1.00 77.50 91 GLY A N 1
ATOM 716 C CA . GLY A 1 91 ? -5.990 -6.332 10.326 1.00 77.50 91 GLY A CA 1
ATOM 717 C C . GLY A 1 91 ? -6.221 -4.847 10.029 1.00 77.50 91 GLY A C 1
ATOM 718 O O . GLY A 1 91 ? -7.361 -4.393 10.055 1.00 77.50 91 GLY A O 1
ATOM 719 N N . GLY A 1 92 ? -5.174 -4.065 9.769 1.00 85.25 92 GLY A N 1
ATOM 720 C CA . GLY A 1 92 ? -5.291 -2.646 9.462 1.00 85.25 92 GLY A CA 1
ATOM 721 C C . GLY A 1 92 ? -5.972 -2.432 8.118 1.00 85.25 92 GLY A C 1
ATOM 722 O O . GLY A 1 92 ? -5.577 -3.037 7.124 1.00 85.25 92 GLY A O 1
ATOM 723 N N . ILE A 1 93 ? -6.978 -1.564 8.098 1.00 87.94 93 ILE A N 1
ATOM 724 C CA . ILE A 1 93 ? -7.615 -1.036 6.897 1.00 87.94 93 ILE A CA 1
ATOM 725 C C . ILE A 1 93 ? -7.112 0.387 6.707 1.00 87.94 93 ILE A C 1
ATOM 727 O O . ILE A 1 93 ? -7.350 1.266 7.537 1.00 87.94 93 ILE A O 1
ATOM 731 N N . TRP A 1 94 ? -6.415 0.592 5.603 1.00 91.12 94 TRP A N 1
ATOM 732 C CA . TRP A 1 94 ? -5.726 1.823 5.267 1.00 91.12 94 TRP A CA 1
ATOM 733 C C . TRP A 1 94 ? -6.460 2.546 4.156 1.00 91.12 94 TRP A C 1
ATOM 735 O O . TRP A 1 94 ? -6.957 1.911 3.229 1.00 91.12 94 TRP A O 1
ATOM 745 N N . LYS A 1 95 ? -6.473 3.870 4.230 1.00 91.56 95 LYS A N 1
ATOM 746 C CA . LYS A 1 95 ? -6.804 4.760 3.127 1.00 91.56 95 LYS A CA 1
ATOM 747 C C . LYS A 1 95 ? -5.523 5.417 2.647 1.00 91.56 95 LYS A C 1
ATOM 749 O O . LYS A 1 95 ? -4.761 5.968 3.436 1.00 91.56 95 LYS A O 1
ATOM 754 N N . ILE A 1 96 ? -5.276 5.320 1.354 1.00 92.19 96 ILE A N 1
ATOM 755 C CA . ILE A 1 96 ? -4.018 5.697 0.726 1.00 92.19 96 ILE A CA 1
ATOM 756 C C . ILE A 1 96 ? -4.354 6.687 -0.376 1.00 92.19 96 ILE A C 1
ATOM 758 O O . ILE A 1 96 ? -5.188 6.402 -1.230 1.00 92.19 96 ILE A O 1
ATOM 762 N N . HIS A 1 97 ? -3.722 7.854 -0.344 1.00 89.12 97 HIS A N 1
ATOM 763 C CA . HIS A 1 97 ? -3.918 8.869 -1.367 1.00 89.12 97 HIS A CA 1
ATOM 764 C C . HIS A 1 97 ? -2.859 8.707 -2.458 1.00 89.12 97 HIS A C 1
ATOM 766 O O . HIS A 1 97 ? -1.692 9.041 -2.255 1.00 89.12 97 HIS A O 1
ATOM 772 N N . VAL A 1 98 ? -3.266 8.178 -3.605 1.00 85.25 98 VAL A N 1
ATOM 773 C CA . VAL A 1 98 ? -2.394 7.896 -4.746 1.00 85.25 98 VAL A CA 1
ATOM 774 C C . VAL A 1 98 ? -2.571 9.000 -5.778 1.00 85.25 98 VAL A C 1
ATOM 776 O O . VAL A 1 98 ? -3.402 8.911 -6.674 1.00 85.25 98 VAL A O 1
ATOM 779 N N . GLU A 1 99 ? -1.795 10.068 -5.619 1.00 84.50 99 GLU A N 1
ATOM 780 C CA . GLU A 1 99 ? -1.747 11.192 -6.553 1.00 84.50 99 GLU A CA 1
ATOM 781 C C . GLU A 1 99 ? -0.281 11.467 -6.904 1.00 84.50 99 GLU A C 1
ATOM 783 O O . GLU A 1 99 ? 0.552 11.611 -6.007 1.00 84.50 99 GLU A O 1
ATOM 788 N N . LEU A 1 100 ? 0.040 11.524 -8.201 1.00 78.81 100 LEU A N 1
ATOM 789 C CA . LEU A 1 100 ? 1.398 11.755 -8.711 1.00 78.81 100 LEU A CA 1
ATOM 790 C C . LEU A 1 100 ? 1.794 13.233 -8.558 1.00 78.81 100 LEU A C 1
ATOM 792 O O . LEU A 1 100 ? 1.909 13.972 -9.534 1.00 78.81 100 LEU A O 1
ATOM 796 N N . THR A 1 101 ? 1.973 13.678 -7.317 1.0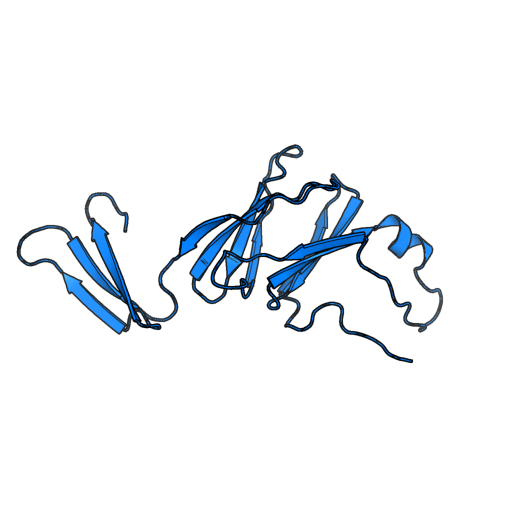0 78.31 101 THR A N 1
ATOM 797 C CA . THR A 1 101 ? 2.376 15.049 -6.977 1.00 78.31 101 THR A CA 1
ATOM 798 C C . THR A 1 101 ? 3.683 15.058 -6.196 1.00 78.31 101 THR A C 1
ATOM 800 O O . THR A 1 101 ? 4.136 14.044 -5.670 1.00 78.31 101 THR A O 1
ATOM 803 N N . THR A 1 102 ? 4.301 16.233 -6.096 1.00 75.81 102 THR A N 1
ATOM 804 C CA . THR A 1 102 ? 5.526 16.431 -5.309 1.00 75.81 102 THR A CA 1
ATOM 805 C C . THR A 1 102 ? 5.293 16.374 -3.798 1.00 75.81 102 THR A C 1
ATOM 807 O O . THR A 1 102 ? 6.258 16.263 -3.045 1.00 75.81 102 THR A O 1
ATOM 810 N N . VAL A 1 103 ? 4.037 16.448 -3.338 1.00 79.31 103 VAL A N 1
ATOM 811 C CA . VAL A 1 103 ? 3.678 16.457 -1.915 1.00 79.31 103 VAL A CA 1
ATOM 812 C C . VAL A 1 103 ? 2.813 15.241 -1.598 1.00 79.31 103 VAL A C 1
ATOM 814 O O . VAL A 1 103 ? 1.603 15.234 -1.811 1.00 79.31 103 VAL A O 1
ATOM 817 N N . LEU A 1 104 ? 3.449 14.214 -1.039 1.00 78.94 104 LEU A N 1
ATOM 818 C CA . LEU A 1 104 ? 2.771 13.008 -0.580 1.00 78.94 104 LEU A CA 1
ATOM 819 C C . LEU A 1 104 ? 1.881 13.291 0.632 1.00 78.94 104 LEU A C 1
ATOM 821 O O . LEU A 1 104 ? 2.321 13.885 1.619 1.00 78.94 104 LEU A O 1
ATOM 825 N N . ARG A 1 105 ? 0.639 12.800 0.586 1.00 86.56 105 ARG A N 1
ATOM 826 C CA . ARG A 1 105 ? -0.223 12.738 1.771 1.00 86.56 105 ARG A CA 1
ATOM 827 C C . ARG A 1 105 ? 0.046 11.428 2.513 1.00 86.56 105 ARG A C 1
ATOM 829 O O . ARG A 1 105 ? 0.148 10.387 1.861 1.00 86.56 105 ARG A O 1
ATOM 836 N N . PRO A 1 106 ? 0.159 11.455 3.851 1.00 87.69 106 PRO A N 1
ATOM 837 C CA . PRO A 1 106 ? 0.377 10.239 4.621 1.00 87.69 106 PRO A CA 1
ATOM 838 C C . PRO A 1 106 ? -0.818 9.294 4.466 1.00 87.69 106 PRO A C 1
ATOM 840 O O . PRO A 1 106 ? -1.961 9.740 4.348 1.00 87.69 106 PRO A O 1
ATOM 843 N N . ALA A 1 107 ? -0.557 7.988 4.486 1.00 92.25 107 ALA A N 1
ATOM 844 C CA . ALA A 1 107 ? -1.624 7.000 4.560 1.00 92.25 107 ALA A CA 1
ATOM 845 C C . ALA A 1 107 ? -2.356 7.100 5.909 1.00 92.25 107 ALA A C 1
ATOM 847 O O . ALA A 1 107 ? -1.747 7.322 6.956 1.00 92.25 107 ALA A O 1
ATOM 848 N N . GLU A 1 108 ? -3.670 6.908 5.885 1.00 90.81 108 GLU A N 1
ATOM 849 C CA . GLU A 1 108 ? -4.529 6.982 7.063 1.00 90.81 108 GLU A CA 1
ATOM 850 C C . GLU A 1 108 ? -4.959 5.574 7.475 1.00 90.81 108 GLU A C 1
ATOM 852 O O . GLU A 1 108 ? -5.579 4.847 6.696 1.00 90.81 108 GLU A O 1
ATOM 857 N N . LEU A 1 109 ? -4.676 5.182 8.716 1.00 90.25 109 LEU A N 1
ATOM 858 C CA . LEU A 1 109 ? -5.234 3.962 9.291 1.00 90.25 109 LEU A CA 1
ATOM 859 C C . LEU A 1 109 ? -6.683 4.230 9.715 1.00 90.25 109 LEU A C 1
ATOM 861 O O . LEU A 1 109 ? -6.932 4.867 10.736 1.00 90.25 109 LEU A O 1
ATOM 865 N N . LEU A 1 110 ? -7.644 3.753 8.925 1.00 82.69 110 LEU A N 1
ATOM 866 C CA . LEU A 1 110 ? -9.068 3.986 9.176 1.00 82.69 110 LEU A CA 1
ATOM 867 C C . LEU A 1 110 ? -9.620 3.079 10.272 1.00 82.69 110 LEU A C 1
ATOM 869 O O . LEU A 1 110 ? -10.473 3.479 11.062 1.00 82.69 110 LEU A O 1
ATOM 873 N N . TYR A 1 111 ? -9.177 1.826 10.273 1.00 76.94 111 TYR A N 1
ATOM 874 C CA . TYR A 1 111 ? -9.691 0.796 11.161 1.00 76.94 111 TYR A CA 1
ATOM 875 C C . TYR A 1 111 ? -8.644 -0.292 11.366 1.00 76.94 111 TYR A C 1
ATOM 877 O O . TYR A 1 111 ? -7.784 -0.508 10.521 1.00 76.94 111 TYR A O 1
ATOM 885 N N . ILE A 1 112 ? -8.732 -1.012 12.479 1.00 76.75 112 ILE A N 1
ATOM 886 C CA . ILE A 1 112 ? -7.973 -2.244 12.684 1.00 76.75 112 ILE A CA 1
ATOM 887 C C . ILE A 1 112 ? -8.991 -3.320 13.053 1.00 76.75 112 ILE A C 1
ATOM 889 O O . ILE A 1 112 ? -9.609 -3.249 14.121 1.00 76.75 112 ILE A O 1
ATOM 893 N N . SER A 1 113 ? -9.177 -4.292 12.163 1.00 64.88 113 SER A N 1
ATOM 894 C CA . SER A 1 113 ? -9.991 -5.476 12.414 1.00 64.88 113 SER A CA 1
ATOM 895 C C . SER A 1 113 ? -9.314 -6.411 13.416 1.00 64.88 113 SER A C 1
ATOM 897 O O . SER A 1 113 ? -8.197 -6.172 13.883 1.00 64.88 113 SER A O 1
ATOM 899 N N . HIS A 1 114 ? -10.008 -7.487 13.787 1.00 63.06 114 HIS A N 1
ATOM 900 C CA . HIS A 1 114 ? -9.403 -8.551 14.577 1.00 63.06 114 HIS A CA 1
ATOM 901 C C . HIS A 1 114 ? -8.193 -9.116 13.825 1.00 63.06 114 HIS A C 1
ATOM 903 O O . HIS A 1 114 ? -8.298 -9.583 12.691 1.00 63.06 114 HIS A O 1
ATOM 909 N N . VAL A 1 115 ? -7.034 -9.040 14.472 1.00 58.25 115 VAL A N 1
ATOM 910 C CA . VAL A 1 115 ? -5.820 -9.701 14.006 1.00 58.25 115 VAL A CA 1
ATOM 911 C C . VAL A 1 115 ? -5.905 -11.153 14.454 1.00 58.25 115 VAL A C 1
ATOM 913 O O . VAL A 1 115 ? -6.125 -11.423 15.627 1.00 58.25 115 VAL A O 1
ATOM 916 N N . GLY A 1 116 ? -5.764 -12.090 13.520 1.00 58.53 116 GLY A N 1
ATOM 917 C CA . GLY A 1 116 ? -5.727 -13.520 13.8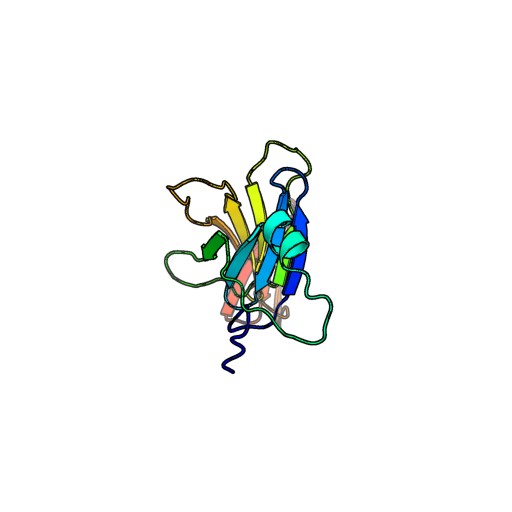28 1.00 58.53 116 GLY A CA 1
ATOM 918 C C . GLY A 1 116 ? -7.038 -14.110 14.360 1.00 58.53 116 GLY A C 1
ATOM 919 O O . GLY A 1 116 ? -8.128 -13.573 14.151 1.00 58.53 116 GLY A O 1
ATOM 920 N N . LYS A 1 117 ? -6.938 -15.296 14.970 1.00 61.09 117 LYS A N 1
ATOM 921 C CA . LYS A 1 117 ? -8.112 -16.071 15.398 1.00 61.09 117 LYS A CA 1
ATOM 922 C C . LYS A 1 117 ? -8.822 -15.391 16.568 1.00 61.09 117 LYS A C 1
ATOM 924 O O . LYS A 1 117 ? -8.180 -14.826 17.450 1.00 61.09 117 LYS A O 1
ATOM 929 N N . ALA A 1 118 ? -10.148 -15.513 16.619 1.00 69.31 118 ALA A N 1
ATOM 930 C CA . ALA A 1 118 ? -10.863 -15.315 17.875 1.00 69.31 118 ALA A CA 1
ATOM 931 C C . ALA A 1 118 ? -10.422 -16.428 18.838 1.00 69.31 118 ALA A C 1
ATOM 933 O O . ALA A 1 118 ? -10.633 -17.608 18.558 1.00 69.31 118 ALA A O 1
ATOM 934 N N . LEU A 1 119 ? -9.749 -16.045 19.919 1.00 76.19 119 LEU A N 1
ATOM 935 C CA . LEU A 1 119 ? -9.280 -16.961 20.955 1.00 76.19 119 LEU A CA 1
ATOM 936 C C . LEU A 1 119 ? -10.382 -17.249 21.971 1.00 76.19 119 LEU A C 1
ATOM 938 O O . LEU A 1 119 ? -10.491 -18.376 22.442 1.00 76.19 119 LEU A O 1
ATOM 942 N N . ASP A 1 120 ? -11.191 -16.238 22.292 1.00 75.00 120 ASP A N 1
ATOM 943 C CA . ASP A 1 120 ? -12.293 -16.363 23.242 1.00 75.00 120 ASP A CA 1
ATOM 944 C C . ASP A 1 120 ? -13.399 -15.336 22.960 1.00 75.00 120 ASP A C 1
ATOM 946 O O . ASP A 1 120 ? -13.167 -14.305 22.316 1.00 75.00 120 ASP A O 1
ATOM 950 N N . MET A 1 121 ? -14.610 -15.615 23.442 1.00 79.75 121 MET A N 1
ATOM 951 C CA . MET A 1 121 ? -15.767 -14.731 23.339 1.00 79.75 121 MET A CA 1
ATOM 952 C C . MET A 1 121 ? -16.633 -14.803 24.599 1.00 79.75 121 MET A C 1
ATOM 954 O O . MET A 1 121 ? -16.982 -15.885 25.058 1.00 79.75 121 MET A O 1
ATOM 958 N N . SER A 1 122 ? -17.057 -13.646 25.114 1.00 82.56 122 SER A N 1
ATOM 959 C CA . SER A 1 122 ? -17.927 -13.561 26.293 1.00 82.56 122 SER A CA 1
ATOM 960 C C . SER A 1 122 ? -19.096 -12.595 26.065 1.00 82.56 122 SER A C 1
ATOM 962 O O . SER A 1 122 ? -18.868 -11.408 25.800 1.00 82.56 122 SER A O 1
ATOM 964 N N . PRO A 1 123 ? -20.358 -13.064 26.124 1.00 74.81 123 PRO A N 1
ATOM 965 C CA . PRO A 1 123 ? -21.521 -12.192 26.022 1.00 74.81 123 PRO A CA 1
ATOM 966 C C . PRO A 1 123 ? -21.715 -11.386 27.312 1.00 74.81 123 PRO A C 1
ATOM 968 O O . PRO A 1 123 ? -21.482 -11.869 28.420 1.00 74.81 123 PRO A O 1
ATOM 971 N N . SER A 1 124 ? -22.192 -10.150 27.183 1.00 73.38 124 SER A N 1
ATOM 972 C CA . SER A 1 124 ? -22.505 -9.314 28.338 1.00 73.38 124 SER A CA 1
ATOM 973 C C . SER A 1 124 ? -23.696 -9.884 29.124 1.00 73.38 124 SER A C 1
ATOM 975 O O . SER A 1 124 ? -24.751 -10.135 28.541 1.00 73.38 124 SER A O 1
ATOM 977 N N . PRO A 1 125 ? -23.599 -10.017 30.461 1.00 76.31 125 PRO A N 1
ATOM 978 C CA . PRO A 1 125 ? -24.699 -10.509 31.293 1.00 76.31 125 PRO A CA 1
ATOM 979 C C . PRO A 1 125 ? -25.822 -9.477 31.486 1.00 76.31 125 PRO A C 1
ATOM 981 O O . PRO A 1 125 ? -26.839 -9.782 32.104 1.00 76.31 125 PRO A O 1
ATOM 984 N N . ARG A 1 126 ? -25.628 -8.231 31.030 1.00 75.56 126 ARG A N 1
ATOM 985 C CA . ARG A 1 126 ? -26.539 -7.099 31.282 1.00 75.56 126 ARG A CA 1
ATOM 986 C C . ARG A 1 126 ? -26.918 -6.310 30.025 1.00 75.56 126 ARG A C 1
ATOM 988 O O . ARG A 1 126 ? -27.583 -5.286 30.136 1.00 75.56 126 ARG A O 1
ATOM 995 N N . GLY A 1 127 ? -26.502 -6.751 28.840 1.00 75.44 127 GLY A N 1
ATOM 996 C CA . GLY A 1 127 ? -26.807 -6.064 27.587 1.00 75.44 127 GLY A CA 1
ATOM 997 C C . GLY A 1 127 ? -26.451 -6.891 26.357 1.00 75.44 127 GLY A C 1
ATOM 998 O O . GLY A 1 127 ? -25.835 -7.944 26.461 1.00 75.44 127 GLY A O 1
ATOM 999 N N . LEU A 1 128 ? -26.821 -6.399 25.177 1.00 78.50 128 LEU A N 1
ATOM 1000 C CA . LEU A 1 128 ? -26.585 -7.081 23.900 1.00 78.50 128 LEU A CA 1
ATOM 1001 C C . LEU A 1 128 ? -25.205 -6.733 23.329 1.00 78.50 128 LEU A C 1
ATOM 1003 O O . LEU A 1 128 ? -25.084 -6.246 22.205 1.00 78.50 128 LEU A O 1
ATOM 1007 N N . TYR A 1 129 ? -24.174 -6.974 24.138 1.00 72.38 129 TYR A N 1
ATOM 1008 C CA . TYR A 1 129 ? -22.781 -6.776 23.756 1.00 72.38 129 TYR A CA 1
ATOM 1009 C C . TYR A 1 129 ? -22.008 -8.094 23.795 1.00 72.38 129 TYR A C 1
ATOM 1011 O O . TYR A 1 129 ? -22.284 -8.940 24.644 1.00 72.38 129 TYR A O 1
ATOM 1019 N N . LEU A 1 130 ? -21.025 -8.253 22.911 1.00 74.50 130 LEU A N 1
ATOM 1020 C CA . LEU A 1 130 ? -20.126 -9.408 22.869 1.00 74.50 130 LEU A CA 1
ATOM 1021 C C . LEU A 1 130 ? -18.676 -8.937 22.963 1.00 74.50 130 LEU A C 1
ATOM 1023 O O . LEU A 1 130 ? -18.220 -8.180 22.112 1.00 74.50 130 LEU A O 1
ATOM 1027 N N . ALA A 1 131 ? -17.943 -9.385 23.976 1.00 77.56 131 ALA A N 1
ATOM 1028 C CA . ALA A 1 131 ? -16.499 -9.213 24.023 1.00 77.56 131 ALA A CA 1
ATOM 1029 C C . ALA A 1 131 ? -15.835 -10.341 23.223 1.00 77.56 131 ALA A C 1
ATOM 1031 O O . ALA A 1 131 ? -16.139 -11.508 23.451 1.00 77.56 131 ALA A O 1
ATOM 1032 N N . VAL A 1 132 ? -14.938 -10.001 22.301 1.00 75.94 132 VAL A N 1
ATOM 1033 C CA . VAL A 1 132 ? -14.143 -10.954 21.515 1.00 75.94 132 VAL A CA 1
ATOM 1034 C C . VAL A 1 132 ? -12.670 -10.686 21.787 1.00 75.94 132 VAL A C 1
ATOM 1036 O O . VAL A 1 132 ? -12.188 -9.570 21.568 1.00 75.94 132 VAL A O 1
ATOM 1039 N N . LEU A 1 133 ? -11.960 -11.706 22.261 1.00 73.44 133 LEU A N 1
ATOM 1040 C CA . LEU A 1 133 ? -10.513 -11.685 22.417 1.00 73.44 133 LEU A CA 1
ATOM 1041 C C . LEU A 1 133 ? -9.882 -12.247 21.144 1.00 73.44 133 LEU A C 1
ATOM 1043 O O . LEU A 1 133 ? -10.039 -13.426 20.832 1.00 73.44 133 LEU A O 1
ATOM 1047 N N . GLY A 1 134 ? -9.194 -11.390 20.398 1.00 71.25 134 GLY A N 1
ATOM 1048 C CA . GLY A 1 134 ? -8.428 -11.785 19.222 1.00 71.25 134 GLY A CA 1
ATOM 1049 C C . GLY A 1 134 ? -6.984 -12.132 19.568 1.00 71.25 134 GLY A C 1
ATOM 1050 O O . GLY A 1 134 ? -6.423 -11.663 20.563 1.00 71.25 134 GLY A O 1
ATOM 1051 N N . GLU A 1 135 ? -6.370 -12.935 18.712 1.00 68.19 135 GLU A N 1
ATOM 1052 C CA . GLU A 1 135 ? -4.928 -13.147 18.690 1.00 68.19 135 GLU A CA 1
ATOM 1053 C C . GLU A 1 135 ? -4.188 -11.793 18.554 1.00 68.19 135 GLU A C 1
ATOM 1055 O O . GLU A 1 135 ? -4.661 -10.852 17.920 1.00 68.19 135 GLU A O 1
ATOM 1060 N N . GLY A 1 136 ? -3.035 -11.630 19.206 1.00 63.94 136 GLY A N 1
ATOM 1061 C CA . GLY A 1 136 ? -2.335 -10.333 19.225 1.00 63.94 136 GLY A CA 1
ATOM 1062 C C . GLY A 1 136 ? -2.853 -9.324 20.263 1.00 63.94 136 GLY A C 1
ATOM 1063 O O . GLY A 1 136 ? -2.716 -8.117 20.069 1.00 63.94 136 GLY A O 1
ATOM 1064 N N . SER A 1 137 ? -3.403 -9.813 21.382 1.00 61.03 137 SER A N 1
ATOM 1065 C CA . SER A 1 137 ? -3.705 -9.031 22.598 1.00 61.03 137 SER A CA 1
ATOM 1066 C C . SER A 1 137 ? -4.765 -7.938 22.434 1.00 61.03 137 SER A C 1
ATOM 1068 O O . SER A 1 137 ? -4.769 -6.957 23.179 1.00 61.03 137 SER A O 1
ATOM 1070 N N . ARG A 1 138 ? -5.683 -8.090 21.473 1.00 62.00 138 ARG A N 1
ATOM 1071 C CA . ARG A 1 138 ? -6.740 -7.107 21.218 1.00 62.00 138 ARG A CA 1
ATOM 1072 C C . ARG A 1 138 ? -8.095 -7.621 21.696 1.00 62.00 138 ARG A C 1
ATOM 1074 O O . ARG A 1 138 ? -8.577 -8.655 21.239 1.00 62.00 138 ARG A O 1
ATOM 1081 N N . LEU A 1 139 ? -8.728 -6.852 22.576 1.00 71.44 139 LEU A N 1
ATOM 1082 C CA . LEU A 1 139 ? -10.107 -7.051 23.014 1.00 71.44 139 LEU A CA 1
ATOM 1083 C C . LEU A 1 139 ? -11.026 -6.123 22.215 1.00 71.44 139 LEU A C 1
ATOM 1085 O O . LEU A 1 139 ? -10.780 -4.920 22.152 1.00 71.44 139 LEU A O 1
ATOM 1089 N N . THR A 1 140 ? -12.082 -6.668 21.617 1.00 76.38 140 THR A N 1
ATOM 1090 C CA . THR A 1 140 ? -13.090 -5.888 20.882 1.00 76.38 140 THR A CA 1
ATOM 1091 C C . THR A 1 140 ? -14.461 -6.094 21.516 1.00 76.38 140 THR A C 1
ATOM 1093 O O . THR A 1 140 ? -14.819 -7.230 21.810 1.00 76.38 140 THR A O 1
ATOM 1096 N N . ILE A 1 141 ? -15.238 -5.025 21.712 1.00 76.94 141 ILE A N 1
ATOM 1097 C CA . ILE A 1 141 ? -16.620 -5.104 22.209 1.00 76.94 141 ILE A CA 1
ATOM 1098 C C . ILE A 1 141 ? -17.562 -4.832 21.043 1.00 76.94 141 ILE A C 1
ATOM 1100 O O . ILE A 1 141 ? -17.485 -3.785 20.426 1.00 76.94 141 ILE A O 1
ATOM 1104 N N . TRP A 1 142 ? -18.454 -5.764 20.746 1.00 71.62 142 TRP A N 1
ATOM 1105 C CA . TRP A 1 142 ? -19.433 -5.657 19.671 1.00 71.62 142 TRP A CA 1
ATOM 1106 C C . TRP A 1 142 ? -20.817 -5.329 20.210 1.00 71.62 142 TRP A C 1
ATOM 1108 O O . TRP A 1 142 ? -21.299 -6.019 21.100 1.00 71.62 142 TRP A O 1
ATOM 1118 N N . ASP A 1 143 ? -21.486 -4.337 19.625 1.00 78.38 143 ASP A N 1
ATOM 1119 C CA . ASP A 1 143 ? -22.927 -4.119 19.771 1.00 78.38 143 ASP A CA 1
ATOM 1120 C C . ASP A 1 143 ? -23.664 -5.042 18.790 1.00 78.38 143 ASP A C 1
ATOM 1122 O O . ASP A 1 143 ? -23.597 -4.864 17.569 1.00 78.38 143 ASP A O 1
ATOM 1126 N N . ILE A 1 144 ? -24.363 -6.047 19.326 1.00 72.50 144 ILE A N 1
ATOM 1127 C CA . ILE A 1 144 ? -25.054 -7.072 18.530 1.00 72.50 144 ILE A CA 1
ATOM 1128 C C . ILE A 1 144 ? -26.239 -6.460 17.766 1.00 72.50 144 ILE A C 1
ATOM 1130 O O . ILE A 1 144 ? -26.541 -6.882 16.649 1.00 72.50 144 ILE A O 1
ATOM 1134 N N . VAL A 1 145 ? -26.891 -5.439 18.332 1.00 75.06 145 VAL A N 1
ATOM 1135 C CA . VAL A 1 145 ? -28.072 -4.796 17.736 1.00 75.06 145 VAL A CA 1
ATOM 1136 C C . VAL A 1 145 ? -27.658 -3.903 16.575 1.00 75.06 145 VAL A C 1
ATOM 1138 O O . VAL A 1 145 ? -28.257 -3.949 15.502 1.00 75.06 145 VAL A O 1
ATOM 1141 N N . LYS A 1 146 ? -26.610 -3.103 16.778 1.00 73.94 146 LYS A N 1
ATOM 1142 C CA . LYS A 1 146 ? -26.098 -2.168 15.767 1.00 73.94 146 LYS A CA 1
ATOM 1143 C C . LYS A 1 146 ? -25.106 -2.809 14.800 1.00 73.94 146 LYS A C 1
ATOM 1145 O O . LYS A 1 146 ? -24.710 -2.147 13.845 1.00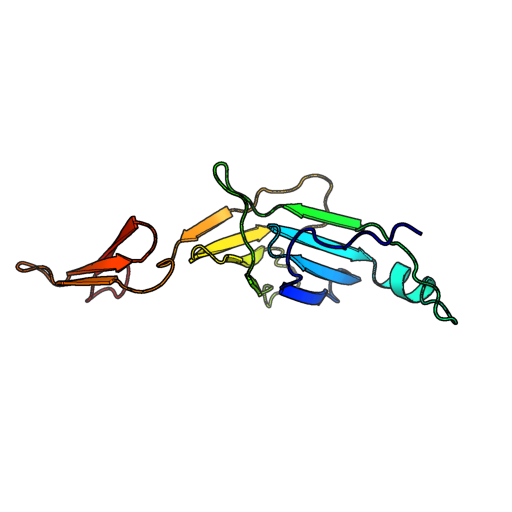 73.94 146 LYS A O 1
ATOM 1150 N N . LYS A 1 147 ? -24.714 -4.067 15.042 1.00 70.44 147 LYS A N 1
ATOM 1151 C CA . LYS A 1 147 ? -23.749 -4.841 14.245 1.00 70.44 147 LYS A CA 1
ATOM 1152 C C . LYS A 1 147 ? -22.441 -4.078 14.008 1.00 70.44 147 LYS A C 1
ATOM 1154 O O . LYS A 1 147 ? -21.948 -4.019 12.884 1.00 70.44 147 LYS A O 1
ATOM 1159 N N . ARG A 1 148 ? -21.895 -3.472 15.064 1.00 63.41 148 ARG A N 1
ATOM 1160 C CA . ARG A 1 148 ? -20.634 -2.719 15.002 1.00 63.41 148 ARG A CA 1
ATOM 1161 C C . ARG A 1 148 ? -19.791 -2.934 16.255 1.00 63.41 148 ARG A C 1
ATOM 1163 O O . ARG A 1 148 ? -20.349 -3.071 17.343 1.00 63.41 148 ARG A O 1
ATOM 1170 N N . SER A 1 149 ? -18.474 -2.951 16.068 1.00 59.94 149 SER A N 1
ATOM 1171 C CA . SER A 1 149 ? -17.448 -2.944 17.120 1.00 59.94 149 SER A CA 1
ATOM 1172 C C . SER A 1 149 ? -17.122 -1.540 17.598 1.00 59.94 149 SER A C 1
ATOM 1174 O O . SER A 1 149 ? -17.018 -0.679 16.694 1.00 59.94 149 SER A O 1
#

pLDDT: mean 82.55, std 11.13, range [48.5, 96.94]